Protein AF-X1V0H7-F1 (afdb_monomer)

Radius of gyration: 19.87 Å; Cα contacts (8 Å, |Δi|>4): 112; chains: 1; bounding box: 55×34×57 Å

Structure (mmCIF, N/CA/C/O backbone):
data_AF-X1V0H7-F1
#
_entry.id   AF-X1V0H7-F1
#
loop_
_atom_site.group_PDB
_atom_site.id
_atom_site.type_symbol
_atom_site.label_atom_id
_atom_site.label_alt_id
_atom_site.label_comp_id
_atom_site.label_asym_id
_atom_site.label_entity_id
_atom_site.label_seq_id
_atom_site.pdbx_PDB_ins_code
_atom_site.Cartn_x
_atom_site.Cartn_y
_atom_site.Cartn_z
_atom_site.occupancy
_atom_site.B_iso_or_equiv
_atom_site.auth_seq_id
_atom_site.auth_comp_id
_atom_site.auth_asym_id
_atom_site.auth_atom_id
_atom_site.pdbx_PDB_model_num
ATOM 1 N N . ARG A 1 1 ? 6.191 -1.114 -18.443 1.00 74.44 1 ARG A N 1
ATOM 2 C CA . ARG A 1 1 ? 5.412 -2.220 -17.822 1.00 74.44 1 ARG A CA 1
ATOM 3 C C . ARG A 1 1 ? 5.535 -2.184 -16.299 1.00 74.44 1 ARG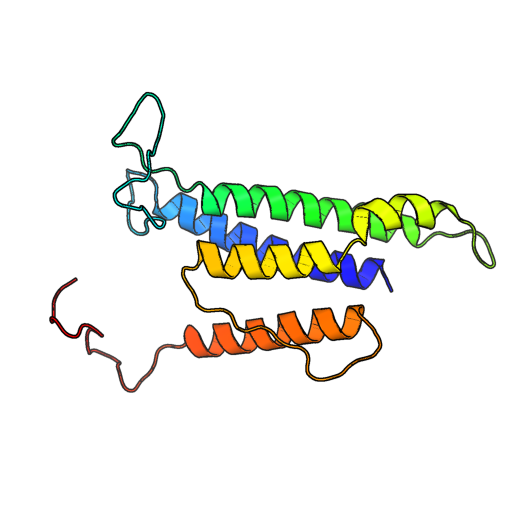 A C 1
ATOM 5 O O . ARG A 1 1 ? 4.507 -2.038 -15.659 1.00 74.44 1 ARG A O 1
ATOM 12 N N . HIS A 1 2 ? 6.746 -2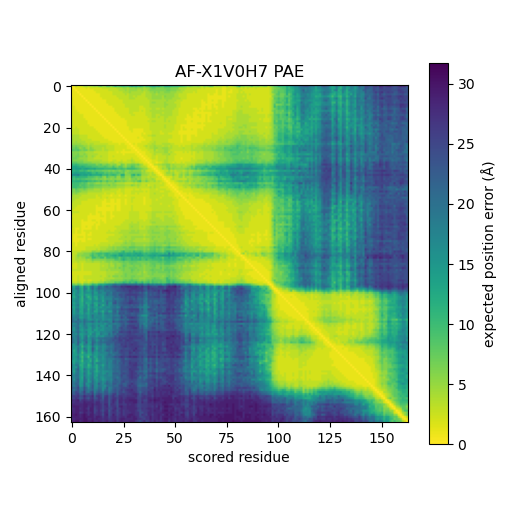.209 -15.727 1.00 80.75 2 HIS A N 1
ATOM 13 C CA . HIS A 1 2 ? 6.940 -2.084 -14.270 1.00 80.75 2 HIS A CA 1
ATOM 14 C C . HIS A 1 2 ? 6.361 -0.781 -13.692 1.00 80.75 2 HIS A C 1
ATOM 16 O O . HIS A 1 2 ? 5.587 -0.852 -12.746 1.00 80.75 2 HIS A O 1
ATOM 22 N N . ALA A 1 3 ? 6.599 0.370 -14.338 1.00 86.56 3 ALA A N 1
ATOM 23 C CA . ALA A 1 3 ? 6.016 1.651 -13.919 1.00 86.56 3 ALA A CA 1
ATOM 24 C C . ALA A 1 3 ? 4.489 1.594 -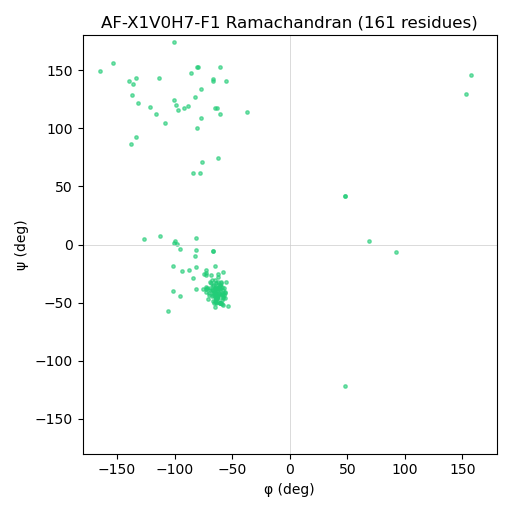13.776 1.00 86.56 3 ALA A C 1
ATOM 26 O O . ALA A 1 3 ? 3.953 1.864 -12.711 1.00 86.56 3 ALA A O 1
ATOM 27 N N . GLN A 1 4 ? 3.788 1.134 -14.816 1.00 79.75 4 GLN A N 1
ATOM 28 C CA . GLN A 1 4 ? 2.333 0.969 -14.786 1.00 79.75 4 GLN A CA 1
ATOM 29 C C . GLN A 1 4 ? 1.870 0.073 -13.627 1.00 79.75 4 GLN A C 1
ATOM 31 O O . GLN A 1 4 ? 0.877 0.382 -12.968 1.00 79.75 4 GLN A O 1
ATOM 36 N N . PHE A 1 5 ? 2.583 -1.023 -13.364 1.00 76.62 5 PHE A N 1
ATOM 37 C CA . PHE A 1 5 ? 2.257 -1.925 -12.267 1.00 76.62 5 PHE A CA 1
ATOM 38 C C . PHE A 1 5 ? 2.419 -1.264 -10.895 1.00 76.62 5 PHE A C 1
ATOM 40 O O . PHE A 1 5 ? 1.463 -1.231 -10.122 1.00 76.62 5 PHE A O 1
ATOM 47 N N . ILE A 1 6 ? 3.589 -0.686 -10.614 1.00 81.69 6 ILE A N 1
ATOM 48 C CA . ILE A 1 6 ? 3.873 -0.072 -9.313 1.00 81.69 6 ILE A CA 1
ATOM 49 C C . ILE A 1 6 ? 3.002 1.170 -9.093 1.00 81.69 6 ILE A C 1
ATOM 51 O O . ILE A 1 6 ? 2.495 1.376 -7.993 1.00 81.69 6 ILE A O 1
ATOM 55 N N . THR A 1 7 ? 2.719 1.954 -10.137 1.00 86.12 7 THR A N 1
ATOM 56 C CA . THR A 1 7 ? 1.754 3.060 -10.058 1.00 86.12 7 THR A CA 1
ATOM 57 C C . THR A 1 7 ? 0.339 2.562 -9.749 1.00 86.12 7 THR A C 1
ATOM 59 O O . THR A 1 7 ? -0.367 3.188 -8.961 1.00 86.12 7 THR A O 1
ATOM 62 N N . THR A 1 8 ? -0.078 1.416 -10.298 1.00 78.19 8 THR A N 1
ATOM 63 C CA . THR A 1 8 ? -1.379 0.812 -9.958 1.00 78.19 8 THR A CA 1
ATOM 64 C C . THR A 1 8 ? -1.430 0.418 -8.481 1.00 78.19 8 THR A C 1
ATOM 66 O O . THR A 1 8 ? -2.398 0.747 -7.794 1.00 78.19 8 THR A O 1
ATOM 69 N N . LEU A 1 9 ? -0.369 -0.211 -7.960 1.00 74.50 9 LEU A N 1
ATOM 70 C CA . LEU A 1 9 ? -0.257 -0.522 -6.531 1.00 74.50 9 LEU A CA 1
ATOM 71 C C . LEU A 1 9 ? -0.290 0.747 -5.671 1.00 74.50 9 LEU A C 1
ATOM 73 O O . LEU A 1 9 ? -1.012 0.794 -4.681 1.00 74.50 9 LEU A O 1
ATOM 77 N N . ALA A 1 10 ? 0.408 1.806 -6.079 1.00 84.44 10 ALA A N 1
ATOM 78 C CA . ALA A 1 10 ? 0.409 3.089 -5.383 1.00 84.44 10 ALA A CA 1
ATOM 79 C C . ALA A 1 10 ? -0.986 3.733 -5.308 1.00 84.44 10 ALA A C 1
ATOM 81 O O . ALA A 1 10 ? -1.345 4.302 -4.272 1.00 84.44 10 ALA A O 1
ATOM 82 N N . ILE A 1 11 ? -1.803 3.619 -6.359 1.00 83.06 11 ILE A N 1
ATOM 83 C CA . ILE A 1 11 ? -3.196 4.099 -6.358 1.00 83.06 11 ILE A CA 1
ATOM 84 C C . ILE A 1 11 ? -4.056 3.277 -5.385 1.00 83.06 11 ILE A C 1
ATOM 86 O O . ILE A 1 11 ? -4.815 3.851 -4.595 1.00 83.06 11 ILE A O 1
ATOM 90 N N . ILE A 1 12 ? -3.905 1.948 -5.386 1.00 77.12 12 ILE A N 1
ATOM 91 C CA . ILE A 1 12 ? -4.596 1.059 -4.438 1.00 77.12 12 ILE A CA 1
ATOM 92 C C . ILE A 1 12 ? -4.202 1.423 -3.002 1.00 77.12 12 ILE A C 1
ATOM 94 O O . ILE A 1 12 ? -5.069 1.685 -2.169 1.00 77.12 12 ILE A O 1
ATOM 98 N N . SER A 1 13 ? -2.905 1.543 -2.722 1.00 78.19 13 SER A N 1
ATOM 99 C CA . SER A 1 13 ? -2.388 1.941 -1.412 1.00 78.19 13 SER A CA 1
ATOM 100 C C . SER A 1 13 ? -2.887 3.316 -0.966 1.00 78.19 13 SER A C 1
ATOM 102 O O . SER A 1 13 ? -3.193 3.504 0.208 1.00 78.19 13 SER A O 1
ATOM 104 N N . SER A 1 14 ? -3.039 4.270 -1.886 1.00 83.94 14 SER A N 1
ATOM 105 C CA . SER A 1 14 ? -3.596 5.595 -1.575 1.00 83.94 14 SER A CA 1
ATOM 106 C C . SER A 1 14 ? -5.059 5.525 -1.144 1.00 83.94 14 SER A C 1
ATOM 108 O O . SER A 1 14 ? -5.470 6.232 -0.226 1.00 83.94 14 SER A O 1
ATOM 110 N N . SER A 1 15 ? -5.840 4.637 -1.763 1.00 82.25 15 SER A N 1
ATOM 111 C CA . SER A 1 15 ? -7.235 4.408 -1.369 1.00 82.25 15 SER A CA 1
ATOM 112 C C . SER A 1 15 ? -7.327 3.831 0.044 1.00 82.25 15 SER A C 1
ATOM 114 O O . SER A 1 15 ? -8.191 4.223 0.822 1.00 82.25 15 SER A O 1
ATOM 116 N N . LEU A 1 16 ? -6.391 2.955 0.404 1.00 79.88 16 LEU A N 1
ATOM 117 C CA . LEU A 1 16 ? -6.325 2.361 1.737 1.00 79.88 16 LEU A CA 1
ATOM 118 C C . LEU A 1 16 ? -5.852 3.349 2.797 1.00 79.88 16 LEU A C 1
ATOM 120 O O . LEU A 1 16 ? -6.413 3.363 3.886 1.00 79.88 16 LEU A O 1
ATOM 124 N N . GLU A 1 17 ? -4.891 4.222 2.482 1.00 88.50 17 GLU A N 1
ATOM 125 C CA . GLU A 1 17 ? -4.528 5.319 3.387 1.00 88.50 17 GLU A CA 1
ATOM 126 C C . GLU A 1 17 ? -5.710 6.255 3.636 1.00 88.50 17 GLU A C 1
ATOM 128 O O . GLU A 1 17 ? -5.866 6.731 4.759 1.00 88.50 17 GLU A O 1
ATOM 133 N N . LYS A 1 18 ? -6.570 6.484 2.633 1.00 89.62 18 LYS A N 1
ATOM 134 C CA . LYS A 1 18 ? -7.807 7.250 2.820 1.00 89.62 18 LYS A CA 1
ATOM 135 C C . LYS A 1 18 ? -8.717 6.582 3.854 1.00 89.62 18 LYS A C 1
ATOM 137 O O . LYS A 1 18 ? -9.124 7.244 4.802 1.00 89.62 18 LYS A O 1
ATOM 142 N N . PHE A 1 19 ? -8.990 5.281 3.712 1.00 82.12 19 PHE A N 1
ATOM 143 C CA . PHE A 1 19 ? -9.811 4.538 4.678 1.00 82.12 19 PHE A CA 1
ATOM 144 C C . PHE A 1 19 ? -9.185 4.510 6.075 1.00 82.12 19 PHE A C 1
ATOM 146 O O . PHE A 1 19 ? -9.857 4.805 7.056 1.00 82.12 19 PHE A O 1
ATOM 153 N N . ALA A 1 20 ? -7.885 4.229 6.164 1.00 83.75 20 ALA A N 1
ATOM 154 C CA . ALA A 1 20 ? -7.154 4.220 7.425 1.00 83.75 20 ALA A CA 1
ATOM 155 C C . ALA A 1 20 ? -7.171 5.596 8.110 1.00 83.75 20 ALA A C 1
ATOM 157 O O . ALA A 1 20 ? -7.306 5.689 9.325 1.00 83.75 20 ALA A O 1
ATOM 158 N N . THR A 1 21 ? -7.064 6.682 7.341 1.00 91.06 21 THR A N 1
ATOM 159 C CA . THR A 1 21 ? -7.138 8.049 7.880 1.00 91.06 21 THR A CA 1
ATOM 160 C C . THR A 1 21 ? -8.525 8.364 8.428 1.00 91.06 21 THR A C 1
ATOM 162 O O . THR A 1 21 ? -8.618 8.978 9.489 1.00 91.06 21 THR A O 1
ATOM 165 N N . GLU A 1 22 ? -9.580 7.903 7.757 1.00 93.31 22 GLU A N 1
ATOM 166 C CA . GLU A 1 22 ? -10.954 8.067 8.236 1.00 93.31 22 GLU A CA 1
ATOM 167 C C . GLU A 1 22 ? -11.182 7.305 9.546 1.00 93.31 22 GLU A C 1
ATOM 169 O O . GLU A 1 22 ? -11.614 7.896 10.531 1.00 93.31 22 GLU A O 1
ATOM 174 N N . ILE A 1 23 ? -10.784 6.029 9.609 1.00 87.56 23 ILE A N 1
ATOM 175 C CA . ILE A 1 23 ? -10.899 5.204 10.825 1.00 87.56 23 ILE A CA 1
ATOM 176 C C . ILE A 1 23 ? -10.155 5.857 11.998 1.00 87.56 23 ILE A C 1
ATOM 178 O O . ILE A 1 23 ? -10.696 5.965 13.096 1.00 87.56 23 ILE A O 1
ATOM 182 N N . ARG A 1 24 ? -8.945 6.380 11.763 1.00 93.25 24 ARG A N 1
ATOM 183 C CA . ARG A 1 24 ? -8.182 7.132 12.777 1.00 93.25 24 ARG A CA 1
ATOM 184 C C . ARG A 1 24 ? -8.918 8.385 13.252 1.00 93.25 24 ARG A C 1
ATOM 186 O O . ARG A 1 24 ? -8.786 8.758 14.414 1.00 93.25 24 ARG A O 1
ATOM 193 N N . GLY A 1 25 ? -9.649 9.052 12.360 1.00 93.38 25 GLY A N 1
ATOM 194 C CA . GLY A 1 25 ? -10.498 10.194 12.687 1.00 93.38 25 GLY A CA 1
ATOM 195 C C . GLY A 1 25 ? -11.673 9.797 13.577 1.00 93.38 25 GLY A C 1
ATOM 196 O O . GLY A 1 25 ? -11.873 10.414 14.620 1.00 93.38 25 GLY A O 1
ATOM 197 N N . LEU A 1 26 ? -12.386 8.736 13.201 1.00 93.62 26 LEU A N 1
ATOM 198 C CA . LEU A 1 26 ? -13.548 8.220 13.929 1.00 93.62 26 LEU A CA 1
ATOM 199 C C . LEU A 1 26 ? -13.184 7.604 15.291 1.00 93.62 26 LEU A C 1
ATOM 201 O O . LEU A 1 26 ? -14.003 7.640 16.206 1.00 93.62 26 LEU A O 1
ATOM 205 N N . GLN A 1 27 ? -11.954 7.101 15.455 1.00 94.44 27 GLN A N 1
ATOM 206 C CA . GLN A 1 27 ? -11.441 6.552 16.720 1.00 94.44 27 GLN A CA 1
ATOM 207 C C . GLN A 1 27 ? -10.931 7.615 17.705 1.00 94.44 27 GLN A C 1
ATOM 209 O O . GLN A 1 27 ? -10.571 7.295 18.841 1.00 94.44 27 GLN A O 1
ATOM 214 N N . LYS A 1 28 ? -10.906 8.897 17.322 1.00 94.31 28 LYS A N 1
ATOM 215 C CA . LYS A 1 28 ? -10.579 9.978 18.263 1.00 94.31 28 LYS A CA 1
ATOM 216 C C . LYS A 1 28 ? -11.502 9.930 19.477 1.00 94.31 28 LYS A C 1
ATOM 218 O O . LYS A 1 28 ? -12.698 9.698 19.332 1.00 94.31 28 LYS A O 1
ATOM 223 N N . THR A 1 29 ? -10.954 10.191 20.662 1.00 92.31 29 THR A N 1
ATOM 224 C CA . THR A 1 29 ? -11.677 10.092 21.940 1.00 92.31 29 THR A CA 1
ATOM 225 C C . THR A 1 29 ? -12.950 10.942 21.969 1.00 92.31 29 THR A C 1
ATOM 227 O O . THR A 1 29 ? -13.917 10.558 22.618 1.00 92.31 29 THR A O 1
ATOM 230 N N . GLU A 1 30 ? -12.950 12.078 21.271 1.00 95.00 30 GLU A N 1
ATOM 231 C CA . GLU A 1 30 ? -14.072 13.015 21.188 1.00 95.00 30 GLU A CA 1
ATOM 232 C C . GLU A 1 30 ? -15.220 12.518 20.295 1.00 95.00 30 GLU A C 1
ATOM 234 O O . GLU A 1 30 ? -16.355 12.946 20.485 1.00 95.00 30 GLU A O 1
ATOM 239 N N . THR A 1 31 ? -14.933 11.642 19.327 1.00 93.81 31 THR A N 1
ATOM 240 C CA . THR A 1 31 ? -15.908 11.114 18.355 1.00 93.81 31 THR A CA 1
ATOM 241 C C . THR A 1 31 ? -16.281 9.673 18.692 1.00 93.81 31 THR A C 1
ATOM 243 O O . THR A 1 31 ? -17.442 9.376 18.944 1.00 93.81 31 THR A O 1
ATOM 246 N N . ARG A 1 32 ? -15.277 8.793 18.755 1.00 90.44 32 ARG A N 1
ATOM 247 C CA . ARG A 1 32 ? -15.357 7.394 19.190 1.00 90.44 32 ARG A CA 1
ATOM 248 C C . ARG A 1 32 ? -16.503 6.584 18.567 1.00 90.44 32 ARG A C 1
ATOM 250 O O . ARG A 1 32 ? -17.148 5.784 19.238 1.00 90.44 32 ARG A O 1
ATOM 257 N N . GLU A 1 33 ? -16.723 6.774 17.270 1.00 90.44 33 GLU A N 1
ATOM 258 C CA . GLU A 1 33 ? -17.743 6.048 16.497 1.00 90.44 33 GLU A CA 1
ATOM 259 C C . GLU A 1 33 ? -17.241 4.684 16.005 1.00 90.44 33 GLU A C 1
ATOM 261 O O . GLU A 1 33 ? -18.018 3.745 15.844 1.00 90.44 33 GLU A O 1
ATOM 266 N N . VAL A 1 34 ? -15.930 4.564 15.784 1.00 89.38 34 VAL A N 1
ATOM 267 C CA . VAL A 1 34 ? -15.260 3.333 15.350 1.00 89.38 34 VAL A CA 1
ATOM 268 C C . VAL A 1 34 ? -14.027 3.127 16.219 1.00 89.38 34 VAL A C 1
ATOM 270 O O . VAL A 1 34 ? -13.353 4.089 16.576 1.00 89.38 34 VAL A O 1
ATOM 273 N N . GLU A 1 35 ? -13.707 1.881 16.559 1.00 88.12 35 GLU A N 1
ATOM 274 C CA . GLU A 1 35 ? -12.483 1.544 17.286 1.00 88.12 35 GLU A CA 1
ATOM 275 C C . GLU A 1 35 ? -11.826 0.312 16.664 1.00 88.12 35 GLU A C 1
ATOM 277 O O . GLU A 1 35 ? -12.493 -0.656 16.285 1.00 88.12 35 GLU A O 1
ATOM 282 N N . GLU A 1 36 ? -10.502 0.358 16.545 1.00 85.69 36 GLU A N 1
ATOM 283 C CA . GLU A 1 36 ? -9.720 -0.776 16.103 1.00 85.69 36 GLU A CA 1
ATOM 284 C C . GLU A 1 36 ? -9.872 -1.977 17.043 1.00 85.69 36 GLU A C 1
ATOM 286 O O . GLU A 1 36 ? -10.080 -1.847 18.254 1.00 85.69 36 GLU A O 1
ATOM 291 N N . PRO A 1 37 ? -9.689 -3.179 16.488 1.00 85.19 37 PRO A N 1
ATOM 292 C CA . PRO A 1 37 ? -9.446 -4.386 17.244 1.00 85.19 37 PRO A CA 1
ATOM 293 C C . PRO A 1 37 ? -8.575 -4.223 18.499 1.00 85.19 37 PRO A C 1
ATOM 295 O O . PRO A 1 37 ? -7.370 -4.024 18.388 1.00 85.19 37 PRO A O 1
ATOM 298 N N . PHE A 1 38 ? -9.146 -4.443 19.690 1.00 85.69 38 PHE A N 1
ATOM 299 C CA . PHE A 1 38 ? -8.361 -4.505 20.925 1.00 85.69 38 PHE A CA 1
ATOM 300 C C . PHE A 1 38 ? -8.504 -5.843 21.658 1.00 85.69 38 PHE A C 1
ATOM 302 O O . PHE A 1 38 ? -9.601 -6.236 22.058 1.00 85.69 38 PHE A O 1
ATOM 309 N N . GLY A 1 39 ? -7.395 -6.570 21.809 1.00 84.12 39 GLY A N 1
ATOM 310 C CA . GLY A 1 39 ? -7.350 -7.862 22.499 1.00 84.12 39 GL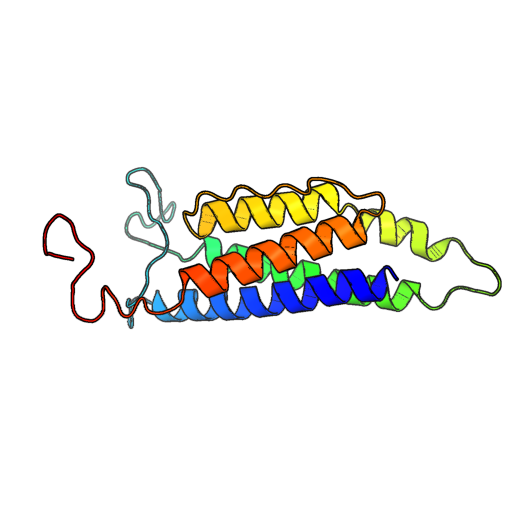Y A CA 1
ATOM 311 C C . GLY A 1 39 ? -7.321 -7.734 24.027 1.00 84.12 39 GLY A C 1
ATOM 312 O O . GLY A 1 39 ? -6.790 -6.769 24.567 1.00 84.12 39 GLY A O 1
ATOM 313 N N . ALA A 1 40 ? -7.828 -8.742 24.746 1.00 80.94 40 ALA A N 1
ATOM 314 C CA . ALA A 1 40 ? -7.867 -8.736 26.216 1.00 80.94 40 ALA A CA 1
ATOM 315 C C . ALA A 1 40 ? -6.474 -8.621 26.871 1.00 80.94 40 ALA A C 1
ATOM 317 O O . ALA A 1 40 ? -6.337 -8.025 27.934 1.00 80.94 40 ALA A O 1
ATOM 318 N N . SER A 1 41 ? -5.443 -9.171 26.223 1.00 82.69 41 SER A N 1
ATOM 319 C CA . SER A 1 41 ? -4.044 -9.126 26.667 1.00 82.69 41 SER A CA 1
ATOM 320 C C . SER A 1 41 ? -3.206 -8.058 25.957 1.00 82.69 41 SER A C 1
ATOM 322 O O . SER A 1 41 ? -1.994 -8.008 26.153 1.00 82.69 41 SER A O 1
ATOM 324 N N . GLN A 1 42 ? -3.811 -7.250 25.082 1.00 79.88 42 GLN A N 1
ATOM 325 C CA . GLN A 1 42 ? -3.092 -6.218 24.345 1.00 79.88 42 GLN A CA 1
ATOM 326 C C . GLN A 1 42 ? -2.825 -5.031 25.274 1.00 79.88 42 GLN A C 1
ATOM 328 O O . GLN A 1 42 ? -3.707 -4.575 26.001 1.00 79.88 42 GLN A O 1
ATOM 333 N N . THR A 1 43 ? -1.596 -4.524 25.263 1.00 81.56 43 THR A N 1
ATOM 334 C CA . THR A 1 43 ? -1.213 -3.341 26.039 1.00 81.56 43 THR A CA 1
ATOM 335 C C . THR A 1 43 ? -1.234 -2.140 25.108 1.00 81.56 43 THR A C 1
ATOM 337 O O . THR A 1 43 ? -0.509 -2.125 24.120 1.00 81.56 43 THR A O 1
ATOM 340 N N . GLY A 1 44 ? -2.057 -1.131 25.394 1.00 77.50 44 GLY A N 1
ATOM 341 C CA . GLY A 1 44 ? -2.212 0.009 24.481 1.00 77.50 44 GLY A CA 1
ATOM 342 C C . GLY A 1 44 ? -1.124 1.082 24.590 1.00 77.50 44 GLY A C 1
ATOM 343 O O . GLY A 1 44 ? -0.949 1.897 23.688 1.00 77.50 44 GLY A O 1
ATOM 344 N N . SER A 1 45 ? -0.390 1.113 25.703 1.00 82.62 45 SER A N 1
ATOM 345 C CA . SER A 1 45 ? 0.854 1.869 25.868 1.00 82.62 45 SER A CA 1
ATOM 346 C C . SER A 1 45 ? 1.587 1.379 27.115 1.00 82.62 45 SER A C 1
ATOM 348 O O . SER A 1 45 ? 0.947 0.988 28.091 1.00 82.62 45 SER A O 1
ATOM 350 N N . SER A 1 46 ? 2.919 1.448 27.113 1.00 84.69 46 SER A N 1
ATOM 351 C CA . SER A 1 46 ? 3.754 1.080 28.264 1.00 84.69 46 SER A CA 1
ATOM 352 C C . SER A 1 46 ? 3.455 1.903 29.522 1.00 84.69 46 SER A C 1
ATOM 354 O O . SER A 1 46 ? 3.540 1.374 30.624 1.00 84.69 46 SER A O 1
ATOM 356 N N . ALA A 1 47 ? 3.082 3.177 29.366 1.00 87.56 47 ALA A N 1
ATOM 357 C CA . ALA A 1 47 ? 2.809 4.085 30.484 1.00 87.56 47 ALA A CA 1
ATOM 358 C C . ALA A 1 47 ? 1.311 4.284 30.766 1.00 87.56 47 ALA A C 1
ATOM 360 O O . ALA A 1 47 ? 0.939 4.743 31.843 1.00 87.56 47 ALA A O 1
ATOM 361 N N . MET A 1 48 ? 0.440 3.970 29.803 1.00 90.44 48 MET A N 1
ATOM 362 C CA . MET A 1 48 ? -0.996 4.256 29.882 1.00 90.44 48 MET A CA 1
ATOM 363 C C . MET A 1 48 ? -1.821 3.028 29.468 1.00 90.44 48 MET A C 1
ATOM 365 O O . MET A 1 48 ? -2.134 2.873 28.286 1.00 90.44 48 MET A O 1
ATOM 369 N N . PRO A 1 49 ? -2.226 2.171 30.427 1.00 82.88 49 PRO A N 1
ATOM 370 C CA . PRO A 1 49 ? -2.927 0.912 30.136 1.00 82.88 49 PRO A CA 1
ATOM 371 C C . PRO A 1 49 ? -4.288 1.080 29.441 1.00 82.88 49 PRO A C 1
ATOM 373 O O . PRO A 1 49 ? -4.726 0.206 28.690 1.00 82.88 49 PRO A O 1
ATOM 376 N N . HIS A 1 50 ? -4.954 2.212 29.680 1.00 85.44 50 HIS A N 1
ATOM 377 C CA . HIS A 1 50 ? -6.265 2.535 29.112 1.00 85.44 50 HIS A CA 1
ATOM 378 C C . HIS A 1 50 ? -6.187 3.111 27.691 1.00 85.44 50 HIS A C 1
ATOM 380 O O . HIS A 1 50 ? -7.222 3.269 27.049 1.00 85.44 50 HIS A O 1
ATOM 386 N N . LYS A 1 51 ? -4.987 3.452 27.198 1.00 88.00 51 LYS A N 1
ATOM 387 C CA . LYS A 1 51 ? -4.823 4.042 25.867 1.00 88.00 51 LYS A CA 1
ATOM 388 C C . LYS A 1 51 ? -5.203 3.019 24.792 1.00 88.00 51 LYS A C 1
ATOM 390 O O . LYS A 1 51 ? -4.932 1.828 24.946 1.00 88.00 51 LYS A O 1
ATOM 395 N N . ARG A 1 52 ? -5.844 3.474 23.718 1.00 88.44 52 ARG A N 1
ATOM 396 C CA . ARG A 1 52 ? -6.301 2.645 22.592 1.00 88.44 52 ARG A CA 1
ATOM 397 C C . ARG A 1 52 ? -5.995 3.374 21.284 1.00 88.44 52 ARG A C 1
ATOM 399 O O . ARG A 1 52 ? -6.803 4.164 20.808 1.00 88.44 52 ARG A O 1
ATOM 406 N N . ASN A 1 53 ? -4.785 3.188 20.758 1.00 89.31 53 ASN A N 1
ATOM 407 C CA . ASN A 1 53 ? -4.359 3.867 19.531 1.00 89.31 53 ASN A CA 1
ATOM 408 C C . ASN A 1 53 ? -4.807 3.074 18.294 1.00 89.31 53 ASN A C 1
ATOM 410 O O . ASN A 1 53 ? -4.811 1.843 18.354 1.00 89.31 53 ASN A O 1
ATOM 414 N N . PRO A 1 54 ? -5.116 3.750 17.177 1.00 90.69 54 PRO A N 1
ATOM 415 C CA . PRO A 1 54 ? -5.364 3.108 15.891 1.00 90.69 54 PRO A CA 1
ATOM 416 C C . PRO A 1 54 ? -4.042 2.698 15.201 1.00 90.69 54 PRO A C 1
ATOM 418 O O . PRO A 1 54 ? -3.671 3.237 14.154 1.00 90.69 54 PRO A O 1
ATOM 421 N N . GLU A 1 55 ? -3.265 1.812 15.834 1.00 89.19 55 GLU A N 1
ATOM 422 C CA . GLU A 1 55 ? -1.914 1.441 15.380 1.00 89.19 55 GLU A CA 1
ATOM 423 C C . GLU A 1 55 ? -1.922 0.754 14.011 1.00 89.19 55 GLU A C 1
ATOM 425 O O . GLU A 1 55 ? -0.981 0.910 13.227 1.00 89.19 55 GLU A O 1
ATOM 430 N N . LEU A 1 56 ? -2.972 -0.009 13.714 1.00 82.12 56 LEU A N 1
ATOM 431 C CA . LEU A 1 56 ? -3.079 -0.787 12.485 1.00 82.12 56 LEU A CA 1
ATOM 432 C C . LEU A 1 56 ? -3.281 0.150 11.291 1.00 82.12 56 LEU A C 1
ATOM 434 O O . LEU A 1 56 ? -2.552 0.090 10.297 1.00 82.12 56 LEU A O 1
ATOM 438 N N . CYS A 1 57 ? -4.197 1.105 11.427 1.00 83.56 57 CYS A N 1
ATOM 439 C CA . CYS A 1 57 ? -4.432 2.153 10.449 1.00 83.56 57 CYS A CA 1
ATOM 440 C C . CYS A 1 57 ? -3.211 3.068 10.301 1.00 83.56 57 CYS A C 1
ATOM 442 O O . CYS A 1 57 ? -2.868 3.451 9.182 1.00 83.56 57 CYS A O 1
ATOM 444 N N . GLU A 1 58 ? -2.502 3.391 11.386 1.00 87.75 58 GLU A N 1
ATOM 445 C CA . GLU A 1 58 ? -1.246 4.151 11.312 1.00 87.75 58 GLU A CA 1
ATOM 446 C C . GLU A 1 58 ? -0.168 3.421 10.499 1.00 87.75 58 GLU A C 1
ATOM 448 O O . GLU A 1 58 ? 0.496 4.039 9.656 1.00 87.75 58 GLU A O 1
ATOM 453 N N . ARG A 1 59 ? -0.033 2.100 10.676 1.00 81.56 59 ARG A N 1
ATOM 454 C CA . ARG A 1 59 ? 0.868 1.266 9.865 1.00 81.56 59 ARG A CA 1
ATOM 455 C C . ARG A 1 59 ? 0.454 1.241 8.398 1.00 81.56 59 ARG A C 1
ATOM 457 O O . ARG A 1 59 ? 1.321 1.401 7.538 1.00 81.56 59 ARG A O 1
ATOM 464 N N . ILE A 1 60 ? -0.842 1.112 8.099 1.00 80.06 60 ILE A N 1
ATOM 465 C CA . ILE A 1 60 ? -1.361 1.179 6.722 1.00 80.06 60 ILE A CA 1
ATOM 466 C C . ILE A 1 60 ? -0.985 2.517 6.072 1.00 80.06 60 ILE A C 1
ATOM 468 O O . ILE A 1 60 ? -0.474 2.521 4.951 1.00 80.06 60 ILE A O 1
ATOM 472 N N . CYS A 1 61 ? -1.158 3.646 6.772 1.00 83.06 61 CYS A N 1
ATOM 473 C CA . CYS A 1 61 ? -0.736 4.957 6.269 1.00 83.06 61 CYS A CA 1
ATOM 474 C C . CYS A 1 61 ? 0.775 4.996 5.965 1.00 83.06 61 CYS A C 1
ATOM 476 O O . CYS A 1 61 ? 1.187 5.522 4.930 1.00 83.06 61 CYS A O 1
ATOM 478 N N . GLY A 1 62 ? 1.609 4.436 6.847 1.00 80.94 62 GLY A N 1
ATOM 479 C CA . GLY A 1 62 ? 3.060 4.360 6.650 1.00 80.94 62 GLY A CA 1
ATOM 480 C C . GLY A 1 62 ? 3.455 3.532 5.424 1.00 80.94 62 GLY A C 1
ATOM 481 O O . GLY A 1 62 ? 4.205 4.006 4.568 1.00 80.94 62 GLY A O 1
ATOM 482 N N . LEU A 1 63 ? 2.903 2.323 5.297 1.00 78.38 63 LEU A N 1
ATOM 483 C CA . LEU A 1 63 ? 3.155 1.437 4.158 1.00 78.38 63 LEU A CA 1
ATOM 484 C C . LEU A 1 63 ? 2.668 2.052 2.844 1.00 78.38 63 LEU A C 1
ATOM 486 O O . LEU A 1 63 ? 3.373 1.992 1.840 1.00 78.38 63 LEU A O 1
ATOM 490 N N . ALA A 1 64 ? 1.507 2.708 2.841 1.00 79.81 64 ALA A N 1
ATOM 491 C CA . ALA A 1 64 ? 0.979 3.345 1.641 1.00 79.81 64 ALA A CA 1
ATOM 492 C C . ALA A 1 64 ? 1.897 4.448 1.093 1.00 79.81 64 ALA A C 1
ATOM 494 O O . ALA A 1 64 ? 2.052 4.580 -0.124 1.00 79.81 64 ALA A O 1
ATOM 495 N N . ARG A 1 65 ? 2.557 5.207 1.978 1.00 88.44 65 ARG A N 1
ATOM 496 C CA . ARG A 1 65 ? 3.562 6.213 1.596 1.00 88.44 65 ARG A CA 1
ATOM 497 C C . ARG A 1 65 ? 4.789 5.581 0.948 1.00 88.44 65 ARG A C 1
ATOM 499 O O . ARG A 1 65 ? 5.270 6.119 -0.046 1.00 88.44 65 ARG A O 1
ATOM 506 N N . LEU A 1 66 ? 5.255 4.441 1.465 1.00 81.88 66 LEU A N 1
ATOM 507 C CA . LEU A 1 66 ? 6.359 3.684 0.861 1.00 81.88 66 LEU A CA 1
ATOM 508 C C . LEU A 1 66 ? 5.988 3.156 -0.530 1.00 81.88 66 LEU A C 1
ATOM 510 O O . LEU A 1 66 ? 6.740 3.344 -1.478 1.00 81.88 66 LEU A O 1
ATOM 514 N N . VAL A 1 67 ? 4.799 2.571 -0.699 1.00 80.56 67 VAL A N 1
ATOM 515 C CA . VAL A 1 67 ? 4.369 2.077 -2.021 1.00 80.56 67 VAL A CA 1
ATOM 516 C C . VAL A 1 67 ? 4.263 3.219 -3.037 1.00 80.56 67 VAL A C 1
ATOM 518 O O . VAL A 1 67 ? 4.655 3.065 -4.194 1.00 80.56 67 VAL A O 1
ATOM 521 N N . ARG A 1 68 ? 3.795 4.402 -2.616 1.00 89.50 68 ARG A N 1
ATOM 522 C CA . ARG A 1 68 ? 3.797 5.586 -3.487 1.00 89.50 68 ARG A CA 1
ATOM 523 C C . ARG A 1 68 ? 5.200 6.049 -3.873 1.00 89.50 68 ARG A C 1
ATOM 525 O O . ARG A 1 68 ? 5.379 6.453 -5.019 1.00 89.50 68 ARG A O 1
ATOM 532 N N . SER A 1 69 ? 6.185 5.998 -2.973 1.00 89.69 69 SER A N 1
ATOM 533 C CA . SER A 1 69 ? 7.556 6.388 -3.333 1.00 89.69 69 SER A CA 1
ATOM 534 C C . SER A 1 69 ? 8.172 5.421 -4.347 1.00 89.69 69 SER A C 1
ATOM 536 O O . SER A 1 69 ? 8.850 5.865 -5.271 1.00 89.69 69 SER A O 1
ATOM 538 N N . TYR A 1 70 ? 7.847 4.128 -4.271 1.00 88.38 70 TYR A N 1
ATOM 539 C CA . TYR A 1 70 ? 8.278 3.141 -5.267 1.00 88.38 70 TYR A CA 1
ATOM 540 C C . TYR A 1 70 ? 7.741 3.432 -6.670 1.00 88.38 70 TYR A C 1
ATOM 542 O O . TYR A 1 70 ? 8.433 3.171 -7.655 1.00 88.38 70 TYR A O 1
ATOM 550 N N . ALA A 1 71 ? 6.540 4.010 -6.790 1.00 89.44 71 ALA A N 1
ATOM 551 C CA . ALA A 1 71 ? 5.992 4.393 -8.091 1.00 89.44 71 ALA A CA 1
ATOM 552 C C . ALA A 1 71 ? 6.831 5.476 -8.776 1.00 89.44 71 ALA A C 1
ATOM 554 O O . ALA A 1 71 ? 7.019 5.404 -9.988 1.00 89.44 71 ALA A O 1
ATOM 555 N N . LEU A 1 72 ? 7.379 6.429 -8.014 1.00 93.94 72 LEU A N 1
ATOM 556 C CA . LEU A 1 72 ? 8.279 7.445 -8.560 1.00 93.94 72 LEU A CA 1
ATOM 557 C C . LEU A 1 72 ? 9.560 6.803 -9.105 1.00 93.94 72 LEU A C 1
ATOM 559 O O . LEU A 1 72 ? 9.888 7.000 -10.271 1.00 93.94 72 LEU A O 1
ATOM 563 N N . THR A 1 73 ? 10.217 5.950 -8.316 1.00 91.81 73 THR A N 1
ATOM 564 C CA . THR A 1 73 ? 11.409 5.210 -8.767 1.00 91.81 73 THR A CA 1
ATOM 565 C C . THR A 1 73 ? 11.115 4.353 -10.003 1.00 91.81 73 THR A C 1
ATOM 567 O O . THR A 1 73 ? 11.918 4.281 -10.929 1.00 91.81 73 THR A O 1
ATOM 570 N N . SER A 1 74 ? 9.938 3.724 -10.068 1.00 90.81 74 SER A N 1
ATOM 571 C CA . SER A 1 74 ? 9.542 2.918 -11.227 1.00 90.81 74 SER A CA 1
ATOM 572 C C . SER A 1 74 ? 9.303 3.758 -12.490 1.00 90.81 74 SER A C 1
ATOM 574 O O . SER A 1 74 ? 9.579 3.291 -13.594 1.00 90.81 74 SER A O 1
ATOM 576 N N . MET A 1 75 ? 8.816 4.995 -12.344 1.00 94.81 75 MET A N 1
ATOM 577 C CA . MET A 1 75 ? 8.664 5.952 -13.448 1.00 94.81 75 MET A CA 1
ATOM 578 C C . MET A 1 75 ? 10.021 6.432 -13.976 1.00 94.81 75 MET A C 1
ATOM 580 O O . MET A 1 75 ? 10.198 6.537 -15.188 1.00 94.81 75 MET A O 1
ATOM 584 N N . GLU A 1 76 ? 10.990 6.670 -13.091 1.00 95.81 76 GLU A N 1
ATOM 585 C CA . GLU A 1 76 ? 12.356 7.062 -13.470 1.00 95.81 76 GLU A CA 1
ATOM 586 C C . GLU A 1 76 ? 13.074 5.960 -14.266 1.00 95.81 76 GLU A C 1
ATOM 588 O O . GLU A 1 76 ? 13.794 6.251 -15.219 1.00 95.81 76 GLU A O 1
ATOM 593 N N . ASN A 1 77 ? 12.785 4.688 -13.973 1.00 94.31 77 ASN A N 1
ATOM 594 C CA . ASN A 1 77 ? 13.332 3.537 -14.700 1.00 94.31 77 ASN A CA 1
ATOM 595 C C . ASN A 1 77 ? 12.861 3.415 -16.169 1.00 94.31 77 ASN A C 1
ATOM 597 O O . ASN A 1 77 ? 13.312 2.511 -16.871 1.00 94.31 77 ASN A O 1
ATOM 601 N N . ILE A 1 78 ? 11.937 4.259 -16.653 1.00 95.12 78 ILE A N 1
ATOM 602 C CA . ILE A 1 78 ? 11.438 4.195 -18.040 1.00 95.12 78 ILE A CA 1
ATOM 603 C C . ILE A 1 78 ? 12.484 4.703 -19.044 1.00 95.12 78 ILE A C 1
ATOM 605 O O . ILE A 1 78 ? 12.569 4.179 -20.155 1.00 95.12 78 ILE A O 1
ATOM 609 N N . ALA A 1 79 ? 13.253 5.730 -18.678 1.00 95.06 79 ALA A N 1
ATOM 610 C CA . ALA A 1 79 ? 14.128 6.464 -19.590 1.00 95.06 79 ALA A CA 1
ATOM 611 C C . ALA A 1 79 ? 15.495 5.778 -19.784 1.00 95.06 79 ALA A C 1
ATOM 613 O O . ALA A 1 79 ? 16.537 6.344 -19.461 1.00 95.06 79 ALA A O 1
ATOM 614 N N . LEU A 1 80 ? 15.482 4.553 -20.313 1.00 94.12 80 LEU A N 1
ATOM 615 C CA . LEU A 1 80 ? 16.696 3.787 -20.604 1.00 94.12 80 LEU A CA 1
ATOM 616 C C . LEU A 1 80 ? 17.352 4.219 -21.917 1.00 94.12 80 LEU A C 1
ATOM 618 O O . LEU A 1 80 ? 16.692 4.686 -22.847 1.00 94.12 80 LEU A O 1
ATOM 622 N N . TRP A 1 81 ? 18.666 4.039 -22.000 1.00 94.44 81 TRP A N 1
ATOM 623 C CA . TRP A 1 81 ? 19.447 4.418 -23.175 1.00 94.44 81 TRP A CA 1
ATOM 624 C C . TRP A 1 81 ? 19.386 3.344 -24.267 1.00 94.44 81 TRP A C 1
ATOM 626 O O . TRP A 1 81 ? 19.725 2.182 -24.031 1.00 94.44 81 TRP A O 1
ATOM 636 N N . HIS A 1 82 ? 19.014 3.768 -25.480 1.00 94.75 82 HIS A N 1
ATOM 637 C CA . HIS A 1 82 ? 18.983 2.950 -26.699 1.00 94.75 82 HIS A CA 1
ATOM 638 C C . HIS A 1 82 ? 18.287 1.590 -26.496 1.00 94.75 82 HIS A C 1
ATOM 640 O O . HIS A 1 82 ? 17.115 1.549 -26.123 1.00 94.75 82 HIS A O 1
ATOM 646 N N . GLU A 1 83 ? 18.983 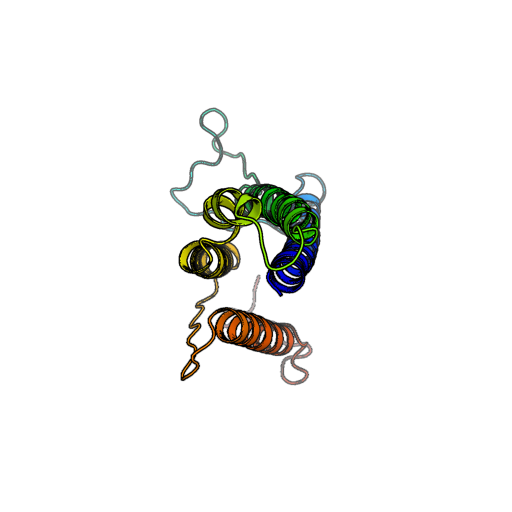0.478 -26.753 1.00 84.56 83 GLU A N 1
ATOM 647 C CA . GLU A 1 83 ? 18.426 -0.872 -26.671 1.00 84.56 83 GLU A CA 1
ATOM 648 C C . GLU A 1 83 ? 18.188 -1.357 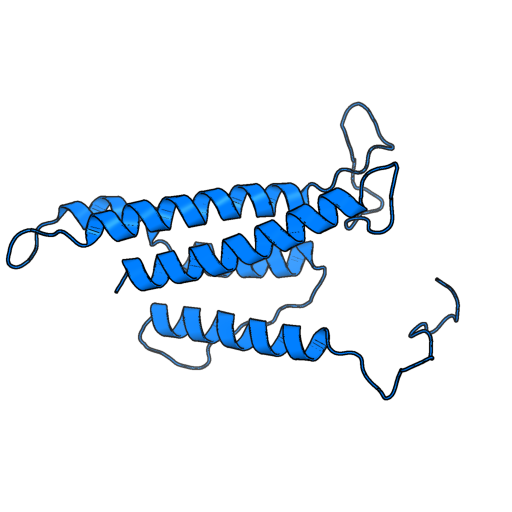-25.237 1.00 84.56 83 GLU A C 1
ATOM 650 O O . GLU A 1 83 ? 17.365 -2.261 -25.080 1.00 84.56 83 GLU A O 1
ATOM 655 N N . ARG A 1 84 ? 18.915 -0.810 -24.239 1.00 87.62 84 ARG A N 1
ATOM 656 C CA . ARG A 1 84 ? 18.763 -0.987 -22.772 1.00 87.62 84 ARG A CA 1
ATOM 657 C C . ARG A 1 84 ? 20.100 -0.763 -22.051 1.00 87.62 84 ARG A C 1
ATOM 659 O O . ARG A 1 84 ? 21.071 -1.472 -22.320 1.00 87.62 84 ARG A O 1
ATOM 666 N N . ASP A 1 85 ? 20.106 0.078 -21.019 1.00 93.12 85 ASP A N 1
ATOM 667 C CA . ASP A 1 85 ? 21.142 0.096 -19.976 1.00 93.12 85 ASP A CA 1
ATOM 668 C C . ASP A 1 85 ? 20.677 -0.632 -18.694 1.00 93.12 85 ASP A C 1
ATOM 670 O O . ASP A 1 85 ? 19.549 -1.112 -18.605 1.00 93.12 85 ASP A O 1
ATOM 674 N N . ILE A 1 86 ? 21.564 -0.787 -17.705 1.00 90.88 86 ILE A N 1
ATOM 675 C CA . ILE A 1 86 ? 21.320 -1.621 -16.512 1.00 90.88 86 ILE A CA 1
ATOM 676 C C . ILE A 1 86 ? 20.854 -0.831 -15.276 1.00 90.88 86 ILE A C 1
ATOM 678 O O . ILE A 1 86 ? 20.634 -1.439 -14.228 1.00 90.88 86 ILE A O 1
ATOM 682 N N . SER A 1 87 ? 20.703 0.496 -15.363 1.00 88.94 87 SER A N 1
ATOM 683 C CA . SER A 1 87 ? 20.404 1.366 -14.209 1.00 88.94 87 SER A CA 1
ATOM 684 C C . SER A 1 87 ? 19.129 0.964 -13.462 1.00 88.94 87 SER A C 1
ATOM 686 O O . SER A 1 87 ? 19.114 0.946 -12.232 1.00 88.94 87 SER A O 1
ATOM 688 N N . HIS A 1 88 ? 18.101 0.520 -14.190 1.00 86.06 88 HIS A N 1
ATOM 689 C CA . HIS A 1 88 ? 16.856 0.023 -13.606 1.00 86.06 88 HIS A CA 1
ATOM 690 C C . HIS A 1 88 ? 17.047 -1.227 -12.730 1.00 86.06 88 HIS A C 1
ATOM 692 O O . HIS A 1 88 ? 16.251 -1.485 -11.838 1.00 86.06 88 HIS A O 1
ATOM 698 N N . SER A 1 89 ? 18.091 -2.034 -12.948 1.00 80.31 89 SER A N 1
ATOM 699 C CA . SER A 1 89 ? 18.215 -3.354 -12.319 1.00 80.31 89 SER A CA 1
ATOM 700 C C . SER A 1 89 ? 18.460 -3.289 -10.810 1.00 80.31 89 SER A C 1
ATOM 702 O O . SER A 1 89 ? 17.977 -4.144 -10.068 1.00 80.31 89 SER A O 1
ATOM 704 N N . SER A 1 90 ? 19.237 -2.318 -10.325 1.00 80.00 90 SER A N 1
ATOM 705 C CA . SER A 1 90 ? 19.491 -2.158 -8.886 1.00 80.00 90 SER A CA 1
ATOM 706 C C . SER A 1 90 ? 18.263 -1.620 -8.156 1.00 80.00 90 SER A C 1
ATOM 708 O O . SER A 1 90 ? 17.930 -2.125 -7.086 1.00 80.00 90 SER A O 1
ATOM 710 N N . THR A 1 91 ? 17.559 -0.655 -8.751 1.00 84.69 91 THR A N 1
ATOM 711 C CA . THR A 1 91 ? 16.341 -0.071 -8.181 1.00 84.69 91 THR A CA 1
ATOM 712 C C . THR A 1 91 ? 15.190 -1.073 -8.203 1.00 84.69 91 THR A C 1
ATOM 714 O O . THR A 1 91 ? 14.510 -1.242 -7.194 1.00 84.69 91 THR A O 1
ATOM 717 N N . GLU A 1 92 ? 15.031 -1.837 -9.287 1.00 80.44 92 GLU A N 1
ATOM 718 C CA . GLU A 1 92 ? 14.043 -2.914 -9.401 1.00 80.44 92 GLU A CA 1
ATOM 719 C C . GLU A 1 92 ? 14.241 -4.015 -8.352 1.00 80.44 92 GLU A C 1
ATOM 721 O O . GLU A 1 92 ? 13.262 -4.519 -7.816 1.00 80.44 92 GLU A O 1
ATOM 726 N N . ARG A 1 93 ? 15.478 -4.339 -7.953 1.00 73.31 93 ARG A N 1
ATOM 727 C CA . ARG A 1 93 ? 15.726 -5.282 -6.841 1.00 73.31 93 ARG A CA 1
ATOM 728 C C . ARG A 1 93 ? 15.244 -4.779 -5.479 1.00 73.31 93 ARG A C 1
ATOM 730 O O . ARG A 1 93 ? 15.108 -5.590 -4.570 1.00 73.31 93 ARG A O 1
ATOM 737 N N . ILE A 1 94 ? 15.017 -3.477 -5.331 1.00 75.88 94 ILE A N 1
ATOM 738 C CA . ILE A 1 94 ? 14.503 -2.870 -4.099 1.00 75.88 94 ILE A CA 1
ATOM 739 C C . ILE A 1 94 ? 12.984 -2.714 -4.183 1.00 75.88 94 ILE A C 1
ATOM 741 O O . ILE A 1 94 ? 12.292 -3.032 -3.222 1.00 75.88 94 ILE A O 1
ATOM 745 N N . ILE A 1 95 ? 12.466 -2.247 -5.325 1.00 80.12 95 ILE A N 1
ATOM 746 C CA . ILE A 1 95 ? 11.048 -1.877 -5.464 1.00 80.12 95 ILE A CA 1
ATOM 747 C C . ILE A 1 95 ? 10.146 -3.002 -5.997 1.00 80.12 95 ILE A C 1
ATOM 749 O O . ILE A 1 95 ? 8.943 -2.939 -5.774 1.00 80.12 95 ILE A O 1
ATOM 753 N N . LEU A 1 96 ? 10.699 -3.998 -6.709 1.00 70.19 96 LEU A N 1
ATOM 754 C CA . LEU A 1 96 ? 9.965 -5.120 -7.322 1.00 70.19 96 LEU A CA 1
ATOM 755 C C . LEU A 1 96 ? 9.989 -6.474 -6.586 1.00 70.19 96 LEU A C 1
ATOM 757 O O . LEU A 1 96 ? 9.442 -7.413 -7.159 1.00 70.19 96 LEU A O 1
ATOM 761 N N . PRO A 1 97 ? 10.604 -6.708 -5.406 1.00 66.00 97 PRO A N 1
ATOM 762 C CA . PRO A 1 97 ? 10.389 -7.958 -4.662 1.00 66.00 97 PRO A CA 1
ATOM 763 C C . PRO A 1 97 ? 8.909 -8.136 -4.236 1.00 66.00 97 PRO A C 1
ATOM 765 O O . PRO A 1 97 ? 8.522 -7.982 -3.079 1.00 66.00 97 PRO A O 1
ATOM 768 N N . ASP A 1 98 ? 8.069 -8.474 -5.212 1.00 52.16 98 ASP A N 1
ATOM 769 C CA . ASP A 1 98 ? 6.613 -8.337 -5.250 1.00 52.16 98 ASP A CA 1
ATOM 770 C C . ASP A 1 98 ? 5.877 -9.529 -4.649 1.00 52.16 98 ASP A C 1
ATOM 772 O O . ASP A 1 98 ? 4.742 -9.402 -4.192 1.00 52.16 98 ASP A O 1
ATOM 776 N N . SER A 1 99 ? 6.505 -10.701 -4.574 1.00 48.94 99 SER A N 1
ATOM 777 C CA . SER A 1 99 ? 5.883 -11.861 -3.930 1.00 48.94 99 SER A CA 1
ATOM 778 C C . SER A 1 99 ? 5.735 -11.664 -2.421 1.00 48.94 99 SER A C 1
ATOM 780 O O . SER A 1 99 ? 4.767 -12.144 -1.831 1.00 48.94 99 SER A O 1
ATOM 782 N N . TYR A 1 100 ? 6.642 -10.909 -1.794 1.00 55.28 100 TYR A N 1
ATOM 783 C CA . TYR A 1 100 ? 6.504 -10.525 -0.394 1.00 55.28 100 TYR A CA 1
ATOM 784 C C . TYR A 1 100 ? 5.572 -9.335 -0.216 1.00 55.28 100 TYR A C 1
ATOM 786 O O . TYR A 1 100 ? 4.800 -9.350 0.731 1.00 55.28 100 TYR A O 1
ATOM 794 N N . LEU A 1 101 ? 5.587 -8.342 -1.109 1.00 67.00 101 LEU A N 1
ATOM 795 C CA . LEU A 1 101 ? 4.779 -7.137 -0.919 1.00 67.00 101 LEU A CA 1
ATOM 796 C C . LEU A 1 101 ? 3.277 -7.409 -1.079 1.00 67.00 101 LEU A C 1
ATOM 798 O O . LEU A 1 101 ? 2.489 -6.973 -0.248 1.00 67.00 101 LEU A O 1
ATOM 802 N N . ILE A 1 102 ? 2.877 -8.189 -2.090 1.00 70.88 102 ILE A N 1
ATOM 803 C CA . ILE A 1 102 ? 1.471 -8.576 -2.297 1.00 70.88 102 ILE A CA 1
ATOM 804 C C . ILE A 1 102 ? 1.003 -9.496 -1.173 1.00 70.88 102 ILE A C 1
ATOM 806 O O . ILE A 1 102 ? -0.088 -9.325 -0.638 1.00 70.88 102 ILE A O 1
ATOM 810 N N . ARG A 1 103 ? 1.829 -10.474 -0.793 1.00 69.06 103 ARG A N 1
ATOM 811 C CA . ARG A 1 103 ? 1.495 -11.386 0.300 1.00 69.06 103 ARG A CA 1
ATOM 812 C C . ARG A 1 103 ? 1.375 -10.641 1.623 1.00 69.06 103 ARG A C 1
ATOM 814 O O . ARG A 1 103 ? 0.353 -10.772 2.279 1.00 69.06 103 ARG A O 1
ATOM 821 N N . HIS A 1 104 ? 2.363 -9.820 1.966 1.00 69.19 104 HIS A N 1
ATOM 822 C CA . HIS A 1 104 ? 2.353 -9.002 3.173 1.00 69.19 104 HIS A CA 1
ATOM 823 C C . HIS A 1 104 ? 1.176 -8.029 3.163 1.00 69.19 104 HIS A C 1
ATOM 825 O O . HIS A 1 104 ? 0.533 -7.839 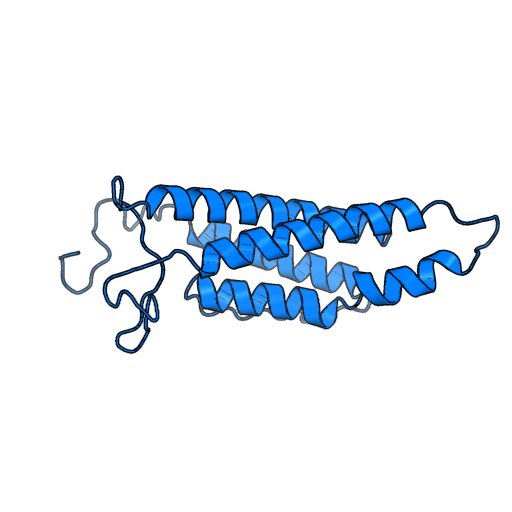4.184 1.00 69.19 104 HIS A O 1
ATOM 831 N N . PHE A 1 105 ? 0.842 -7.448 2.011 1.00 76.62 105 PHE A N 1
ATOM 832 C CA . PHE A 1 105 ? -0.351 -6.629 1.860 1.00 76.62 105 PHE A CA 1
ATOM 833 C C . PHE A 1 105 ? -1.632 -7.397 2.219 1.00 76.62 105 PHE A C 1
ATOM 835 O O . PHE A 1 105 ? -2.424 -6.924 3.029 1.00 76.62 105 PHE A O 1
ATOM 842 N N . LEU A 1 106 ? -1.834 -8.579 1.627 1.00 79.31 106 LEU A N 1
ATOM 843 C CA . LEU A 1 106 ? -3.024 -9.403 1.854 1.00 79.31 106 LEU A CA 1
ATOM 844 C C . LEU A 1 106 ? -3.067 -9.945 3.292 1.00 79.31 106 LEU A C 1
ATOM 846 O O . LEU A 1 106 ? -4.132 -9.957 3.899 1.00 79.31 106 LEU A O 1
ATOM 850 N N . GLU A 1 107 ? -1.922 -10.342 3.851 1.00 74.56 107 GLU A N 1
ATOM 851 C CA . GLU A 1 107 ? -1.777 -10.780 5.245 1.00 74.56 107 GLU A CA 1
ATOM 852 C C . GLU A 1 107 ? -2.089 -9.636 6.222 1.00 74.56 107 GLU A C 1
ATOM 854 O O . GLU A 1 107 ? -2.869 -9.828 7.156 1.00 74.56 107 GLU A O 1
ATOM 859 N N . SER A 1 108 ? -1.544 -8.434 5.990 1.00 76.56 108 SER A N 1
ATOM 860 C CA . SER A 1 108 ? -1.869 -7.243 6.783 1.00 76.56 108 SER A CA 1
ATOM 861 C C . SER A 1 108 ? -3.354 -6.920 6.673 1.00 76.56 108 SER A C 1
ATOM 863 O O . SER A 1 108 ? -4.023 -6.813 7.689 1.00 76.56 108 SER A O 1
ATOM 865 N N . LEU A 1 109 ? -3.914 -6.858 5.462 1.00 78.62 109 LEU A N 1
ATOM 866 C CA . LEU A 1 109 ? -5.339 -6.592 5.271 1.00 78.62 109 LEU A CA 1
ATOM 867 C C . LEU A 1 109 ? -6.219 -7.600 6.022 1.00 78.62 109 LEU A C 1
ATOM 869 O O . LEU A 1 109 ? -7.164 -7.195 6.691 1.00 78.62 109 LEU A O 1
ATOM 873 N N . ALA A 1 110 ? -5.916 -8.895 5.919 1.00 81.56 110 ALA A N 1
ATOM 874 C CA . ALA A 1 110 ? -6.675 -9.944 6.591 1.00 81.56 110 ALA A CA 1
ATOM 875 C C . ALA A 1 110 ? -6.623 -9.813 8.115 1.00 81.56 110 ALA A C 1
ATOM 877 O O . ALA A 1 110 ? -7.651 -9.913 8.787 1.00 81.56 110 ALA A O 1
ATOM 878 N N . THR A 1 111 ? -5.429 -9.541 8.639 1.00 73.12 111 THR A N 1
ATOM 879 C CA . THR A 1 111 ? -5.194 -9.367 10.073 1.00 73.12 111 THR A CA 1
ATOM 880 C C . THR A 1 111 ? -5.921 -8.129 10.595 1.00 73.12 111 THR A C 1
ATOM 882 O O . THR A 1 111 ? -6.694 -8.234 11.548 1.00 73.12 111 THR A O 1
ATOM 885 N N . GLU A 1 112 ? -5.756 -6.983 9.929 1.00 74.62 112 GLU A N 1
ATOM 886 C CA . GLU A 1 112 ? -6.283 -5.709 10.427 1.00 74.62 112 GLU A CA 1
ATOM 887 C C . GLU A 1 112 ? -7.793 -5.578 10.243 1.00 74.62 112 GLU A C 1
ATOM 889 O O . GLU A 1 112 ? -8.492 -5.104 11.137 1.00 74.62 112 GLU A O 1
ATOM 894 N N . ALA A 1 113 ? -8.332 -6.056 9.121 1.00 72.12 113 ALA A N 1
ATOM 895 C CA . ALA A 1 113 ? -9.772 -6.044 8.883 1.00 72.12 113 ALA A CA 1
ATOM 896 C C . ALA A 1 113 ? -10.503 -7.221 9.557 1.00 72.12 113 ALA A C 1
ATOM 898 O O . ALA A 1 113 ? -11.704 -7.389 9.351 1.00 72.12 113 ALA A O 1
ATOM 899 N N . ARG A 1 114 ? -9.793 -8.042 10.353 1.00 78.75 114 ARG A N 1
ATOM 900 C CA . ARG A 1 114 ? -10.321 -9.239 11.033 1.00 78.75 114 ARG A CA 1
ATOM 901 C C . ARG A 1 114 ? -11.123 -10.152 10.103 1.00 78.75 114 ARG A C 1
ATOM 903 O O . ARG A 1 114 ? -12.177 -10.673 10.473 1.00 78.75 114 ARG A O 1
ATOM 910 N N . LEU A 1 115 ? -10.621 -10.349 8.891 1.00 79.75 115 LEU A N 1
ATOM 911 C CA . LEU A 1 115 ? -11.279 -11.157 7.875 1.00 79.75 115 LEU A CA 1
ATOM 912 C C . LEU A 1 115 ? -10.463 -12.410 7.564 1.00 79.75 115 LEU A C 1
ATOM 914 O O . LEU A 1 115 ? -9.234 -12.402 7.536 1.00 79.75 115 LEU A O 1
ATOM 918 N N . ASN A 1 116 ? -11.164 -13.511 7.308 1.00 83.44 116 ASN A N 1
ATOM 919 C CA . ASN A 1 116 ? -10.535 -14.716 6.786 1.00 83.44 116 ASN A CA 1
ATOM 920 C C . ASN A 1 116 ? -10.343 -14.540 5.277 1.00 83.44 116 ASN A C 1
ATOM 922 O O . ASN A 1 116 ? -11.288 -14.688 4.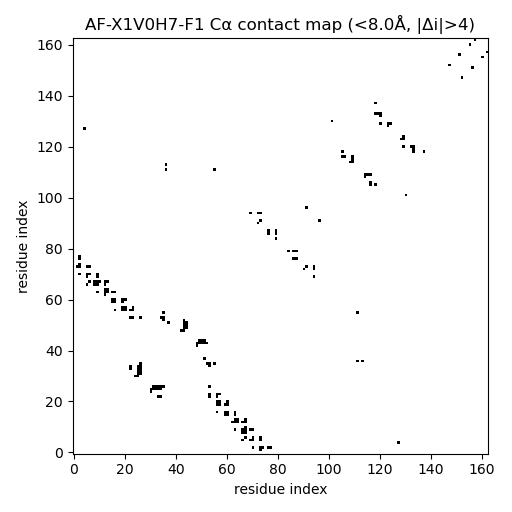503 1.00 83.44 116 ASN A O 1
ATOM 926 N N . LEU A 1 117 ? -9.122 -14.202 4.860 1.00 81.56 117 LEU A N 1
ATOM 927 C CA . LEU A 1 117 ? -8.784 -14.016 3.452 1.00 81.56 117 LEU A CA 1
ATOM 928 C C . LEU A 1 117 ? -8.153 -15.278 2.870 1.00 81.56 117 LEU A C 1
ATOM 930 O O . LEU A 1 117 ? -7.040 -15.651 3.231 1.00 81.56 117 LEU A O 1
ATOM 934 N N . HIS A 1 118 ? -8.830 -15.896 1.907 1.00 86.06 118 HIS A N 1
ATOM 935 C CA . HIS A 1 118 ? -8.237 -16.937 1.074 1.00 86.06 118 HIS A CA 1
ATOM 936 C C . HIS A 1 118 ? -8.007 -16.391 -0.334 1.00 86.06 118 HIS A C 1
ATOM 938 O O . HIS A 1 118 ? -8.945 -16.240 -1.116 1.00 86.06 118 HIS A O 1
ATOM 944 N N . ALA A 1 119 ? -6.753 -16.095 -0.661 1.00 82.12 119 ALA A N 1
ATOM 945 C CA . ALA A 1 119 ? -6.380 -15.501 -1.936 1.00 82.12 119 ALA A CA 1
ATOM 946 C C . ALA A 1 119 ? -5.494 -16.476 -2.725 1.00 82.12 119 ALA A C 1
ATOM 948 O O . ALA A 1 119 ? -4.370 -16.775 -2.325 1.00 82.12 119 ALA A O 1
ATOM 949 N N . ARG A 1 120 ? -6.009 -17.001 -3.845 1.00 84.94 120 ARG A N 1
ATOM 950 C CA . ARG A 1 120 ? -5.305 -17.986 -4.680 1.00 84.94 120 ARG A CA 1
ATOM 951 C C . ARG A 1 120 ? -5.463 -17.665 -6.160 1.00 84.94 120 ARG A C 1
ATOM 953 O O . ARG A 1 120 ? -6.582 -17.553 -6.652 1.00 84.94 120 ARG A O 1
ATOM 960 N N . VAL A 1 121 ? -4.346 -17.609 -6.883 1.00 82.88 121 VAL A N 1
ATOM 961 C CA . VAL A 1 121 ? -4.349 -17.596 -8.352 1.00 82.88 121 VAL A CA 1
ATOM 962 C C . VAL A 1 121 ? -4.230 -19.029 -8.848 1.00 82.88 121 VAL A C 1
ATOM 964 O O . VAL A 1 121 ? -3.243 -19.698 -8.559 1.00 82.88 121 VAL A O 1
ATOM 967 N N . VAL A 1 122 ? -5.248 -19.515 -9.560 1.00 85.25 122 VAL A N 1
ATOM 968 C CA . VAL A 1 122 ? -5.330 -20.922 -9.994 1.00 85.25 122 VAL A CA 1
ATOM 969 C C . VAL A 1 122 ? -4.323 -21.234 -11.106 1.00 85.25 122 VAL A C 1
ATOM 971 O O . VAL A 1 122 ? -3.733 -22.309 -11.115 1.00 85.25 122 VAL A O 1
ATOM 974 N N . TYR A 1 123 ? -4.104 -20.295 -12.030 1.00 82.88 123 TYR A N 1
ATOM 975 C CA . TYR A 1 123 ? -3.140 -20.419 -13.122 1.00 82.88 123 TYR A CA 1
ATOM 976 C C . TYR A 1 123 ? -2.651 -19.041 -13.580 1.00 82.88 123 TYR A C 1
ATOM 978 O O . TYR A 1 123 ? -3.328 -18.029 -13.411 1.00 82.88 123 TYR A O 1
ATOM 986 N N . GLY A 1 124 ? -1.467 -19.003 -14.184 1.00 72.25 124 GLY A N 1
ATOM 987 C CA . GLY A 1 124 ? -0.874 -17.793 -14.744 1.00 72.25 124 GLY A CA 1
ATOM 988 C C . GLY A 1 124 ? 0.638 -17.937 -14.840 1.00 72.25 124 GLY A C 1
ATOM 989 O O . GLY A 1 124 ? 1.255 -18.578 -13.995 1.00 72.25 124 GLY A O 1
ATOM 990 N N . VAL A 1 125 ? 1.246 -17.345 -15.864 1.00 70.62 125 VAL A N 1
ATOM 991 C CA . VAL A 1 125 ? 2.711 -17.366 -16.036 1.00 70.62 125 VAL A CA 1
ATOM 992 C C . VAL A 1 125 ? 3.323 -16.041 -15.588 1.00 70.62 125 VAL A C 1
ATOM 994 O O . VAL A 1 125 ? 4.341 -16.027 -14.912 1.00 70.62 125 VAL A O 1
ATOM 997 N N . ASN A 1 126 ? 2.658 -14.928 -15.899 1.00 73.50 126 ASN A N 1
ATOM 998 C CA . ASN A 1 126 ? 3.140 -13.581 -15.626 1.00 73.50 126 ASN A CA 1
ATOM 999 C C . ASN A 1 126 ? 2.711 -13.097 -14.226 1.00 73.50 126 ASN A C 1
ATOM 1001 O O . ASN A 1 126 ? 1.514 -12.981 -13.959 1.00 73.50 126 ASN A O 1
ATOM 1005 N N . ASP A 1 127 ? 3.677 -12.790 -13.356 1.00 63.38 127 ASP A N 1
ATOM 1006 C CA . ASP A 1 127 ? 3.418 -12.406 -11.960 1.00 63.38 127 ASP A CA 1
ATOM 1007 C C . ASP A 1 127 ? 2.659 -11.080 -11.816 1.00 63.38 127 ASP A C 1
ATOM 1009 O O . ASP A 1 127 ? 1.821 -10.955 -10.924 1.00 63.38 127 ASP A O 1
ATOM 1013 N N . HIS A 1 128 ? 2.834 -10.143 -12.752 1.00 57.31 128 HIS A N 1
ATOM 1014 C CA . HIS A 1 128 ? 2.050 -8.909 -12.808 1.00 57.31 128 HIS A CA 1
ATOM 1015 C C . HIS A 1 128 ? 0.555 -9.195 -13.039 1.00 57.31 128 HIS A C 1
ATOM 1017 O O . HIS A 1 128 ? -0.291 -8.681 -12.309 1.00 57.31 128 HIS A O 1
ATOM 1023 N N . HIS A 1 129 ? 0.211 -10.082 -13.979 1.00 66.50 129 HIS A N 1
ATOM 1024 C CA . HIS A 1 129 ? -1.190 -10.463 -14.202 1.00 66.50 129 HIS A CA 1
ATOM 1025 C C . HIS A 1 129 ? -1.767 -11.295 -13.048 1.00 66.50 129 HIS A C 1
ATOM 1027 O O . HIS A 1 129 ? -2.956 -11.184 -12.751 1.00 66.50 129 HIS A O 1
ATOM 1033 N N . LYS A 1 130 ? -0.948 -12.116 -12.372 1.00 75.38 130 LYS A N 1
ATOM 1034 C CA . LYS A 1 130 ? -1.373 -12.842 -11.161 1.00 75.38 130 LYS A CA 1
ATOM 1035 C C . LYS A 1 130 ? -1.721 -11.869 -10.033 1.00 75.38 130 LYS A C 1
ATOM 1037 O O . LYS A 1 130 ? -2.765 -12.015 -9.404 1.00 75.38 130 LYS A O 1
ATOM 1042 N N . ALA A 1 131 ? -0.868 -10.871 -9.806 1.00 71.81 131 ALA A N 1
ATOM 1043 C CA . ALA A 1 131 ? -1.096 -9.809 -8.834 1.00 71.81 131 ALA A CA 1
ATOM 1044 C C . ALA A 1 131 ? -2.381 -9.036 -9.149 1.00 71.81 131 ALA A C 1
ATOM 1046 O O . ALA A 1 131 ? -3.267 -8.914 -8.306 1.00 71.81 131 ALA A O 1
ATOM 1047 N N . GLU A 1 132 ? -2.518 -8.574 -10.391 1.00 68.50 132 GLU A N 1
ATOM 1048 C CA . GLU A 1 132 ? -3.702 -7.856 -10.857 1.00 68.50 132 GLU A CA 1
ATOM 1049 C C . GLU A 1 132 ? -4.983 -8.688 -10.678 1.00 68.50 132 GLU A C 1
ATOM 1051 O O . GLU A 1 132 ? -5.999 -8.168 -10.212 1.00 68.50 132 GLU A O 1
ATOM 1056 N N . ALA A 1 133 ? -4.937 -9.989 -10.986 1.00 80.12 133 ALA A N 1
ATOM 1057 C CA . ALA A 1 133 ? -6.056 -10.901 -10.773 1.00 80.12 133 ALA A CA 1
ATOM 1058 C C . ALA A 1 133 ? -6.435 -11.023 -9.286 1.00 80.12 133 ALA A C 1
ATOM 1060 O O . ALA A 1 133 ? -7.624 -10.971 -8.970 1.00 80.12 133 ALA A O 1
ATOM 1061 N N . LEU A 1 134 ? -5.455 -11.126 -8.377 1.00 83.62 134 LEU A N 1
ATOM 1062 C CA . LEU A 1 134 ? -5.697 -11.160 -6.927 1.00 83.62 134 LEU A CA 1
ATOM 1063 C C . LEU A 1 134 ? -6.388 -9.888 -6.440 1.00 83.62 134 LEU A C 1
ATOM 1065 O O . LEU A 1 134 ? -7.419 -9.973 -5.777 1.00 83.62 134 LEU A O 1
ATOM 1069 N N . PHE A 1 135 ? -5.861 -8.714 -6.796 1.00 79.50 135 PHE A N 1
ATOM 1070 C CA . PHE A 1 135 ? -6.438 -7.439 -6.366 1.00 79.50 135 PHE A CA 1
ATOM 1071 C C . PHE A 1 135 ? -7.837 -7.208 -6.944 1.00 79.50 135 PHE A C 1
ATOM 1073 O O . PHE A 1 135 ? -8.726 -6.758 -6.222 1.00 79.50 135 PHE A O 1
ATOM 1080 N N . LYS A 1 136 ? -8.078 -7.561 -8.214 1.00 80.12 136 LYS A N 1
ATOM 1081 C CA . LYS A 1 136 ? -9.418 -7.467 -8.821 1.00 80.12 136 LYS A CA 1
ATOM 1082 C C . LYS A 1 136 ? -10.418 -8.413 -8.159 1.00 80.12 136 LYS A C 1
ATOM 1084 O O . LYS A 1 136 ? -11.558 -8.015 -7.921 1.00 80.12 136 LYS A O 1
ATOM 1089 N N . ALA A 1 137 ? -10.008 -9.649 -7.870 1.00 85.94 137 ALA A N 1
ATOM 1090 C CA . ALA A 1 137 ? -10.855 -10.622 -7.186 1.00 85.94 137 ALA A CA 1
ATOM 1091 C C . ALA A 1 137 ? -11.191 -10.161 -5.761 1.00 85.94 137 ALA A C 1
ATOM 1093 O O . ALA A 1 137 ? -12.361 -10.163 -5.384 1.00 85.94 137 ALA A O 1
ATOM 1094 N N . LEU A 1 138 ? -10.189 -9.689 -5.013 1.00 85.69 138 LEU A N 1
ATOM 1095 C CA . LEU A 1 138 ? -10.369 -9.116 -3.681 1.00 85.69 138 LEU A CA 1
ATOM 1096 C C . LEU A 1 138 ? -11.314 -7.908 -3.708 1.00 85.69 138 LEU A C 1
ATOM 1098 O O . LEU A 1 138 ? -12.251 -7.857 -2.920 1.00 85.69 138 LEU A O 1
ATOM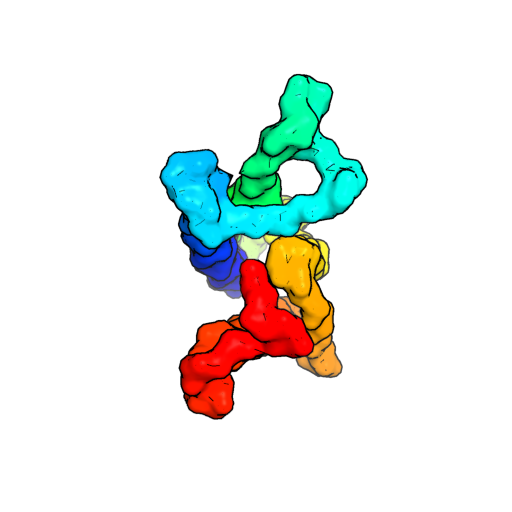 1102 N N . GLY A 1 139 ? -11.114 -6.967 -4.635 1.00 79.44 139 GLY A N 1
ATOM 1103 C CA . GLY A 1 139 ? -11.973 -5.789 -4.767 1.00 79.44 139 GLY A CA 1
ATOM 1104 C C . GLY A 1 139 ? -13.436 -6.150 -5.032 1.00 79.44 139 GLY A C 1
ATOM 1105 O O . GLY A 1 139 ? -14.326 -5.593 -4.398 1.00 79.44 139 GLY A O 1
ATOM 1106 N N . ARG A 1 140 ? -13.699 -7.134 -5.904 1.00 83.56 140 ARG A N 1
ATOM 1107 C CA . ARG A 1 140 ? -15.063 -7.640 -6.151 1.00 83.56 140 ARG A CA 1
ATOM 1108 C C . ARG A 1 140 ? -15.667 -8.332 -4.931 1.00 83.56 140 ARG A C 1
ATOM 1110 O O . ARG A 1 140 ? -16.854 -8.159 -4.667 1.00 83.56 140 ARG A O 1
ATOM 1117 N N . ALA A 1 141 ? -14.871 -9.120 -4.211 1.00 85.62 141 ALA A N 1
ATOM 1118 C CA . ALA A 1 141 ? -15.322 -9.793 -2.999 1.00 85.62 141 ALA A CA 1
ATOM 1119 C C . ALA A 1 141 ? -15.696 -8.780 -1.908 1.00 85.62 141 ALA A C 1
ATOM 1121 O O . ALA A 1 141 ? -16.761 -8.904 -1.312 1.00 85.62 141 ALA A O 1
ATOM 1122 N N . LEU A 1 142 ? -14.868 -7.749 -1.705 1.00 82.94 142 LEU A N 1
ATOM 1123 C CA . LEU A 1 142 ? -15.149 -6.673 -0.757 1.00 82.94 142 LEU A CA 1
ATOM 1124 C C . LEU A 1 142 ? -16.372 -5.849 -1.173 1.00 82.94 142 LEU A C 1
ATOM 1126 O O . LEU A 1 142 ? -17.234 -5.652 -0.332 1.00 82.94 142 LEU A O 1
ATOM 1130 N N . ASP A 1 143 ? -16.505 -5.453 -2.447 1.00 82.50 143 ASP A N 1
ATOM 1131 C CA . ASP A 1 143 ? -17.710 -4.749 -2.939 1.00 82.50 143 ASP A CA 1
ATOM 1132 C C . ASP A 1 143 ? -18.983 -5.560 -2.683 1.00 82.50 143 ASP A C 1
ATOM 1134 O O . ASP A 1 143 ? -20.006 -5.025 -2.272 1.00 82.50 143 ASP A O 1
ATOM 1138 N N . THR A 1 144 ? -18.919 -6.875 -2.893 1.00 81.94 144 THR A N 1
ATOM 1139 C CA . THR A 1 144 ? -20.057 -7.758 -2.618 1.00 81.94 144 THR A CA 1
ATOM 1140 C C . THR A 1 144 ? -20.351 -7.827 -1.119 1.00 81.94 144 THR A C 1
ATOM 1142 O O . THR A 1 144 ? -21.511 -7.786 -0.728 1.00 81.94 144 THR A O 1
ATOM 1145 N N . ALA A 1 145 ? -19.314 -7.910 -0.282 1.00 79.81 145 ALA A N 1
ATOM 1146 C CA . ALA A 1 145 ? -19.445 -8.026 1.168 1.00 79.81 145 ALA A CA 1
ATOM 1147 C C . ALA A 1 145 ? -19.888 -6.725 1.860 1.00 79.81 145 ALA A C 1
ATOM 1149 O O . ALA A 1 145 ? -20.467 -6.789 2.939 1.00 79.81 145 ALA A O 1
ATOM 1150 N N . THR A 1 146 ? -19.616 -5.555 1.273 1.00 80.31 146 THR A N 1
ATOM 1151 C CA . THR A 1 146 ? -19.985 -4.246 1.840 1.00 80.31 146 THR A CA 1
ATOM 1152 C C . THR A 1 146 ? -21.309 -3.698 1.311 1.00 80.31 146 THR A C 1
ATOM 1154 O O . THR A 1 146 ? -21.756 -2.644 1.768 1.00 80.31 146 THR A O 1
ATOM 1157 N N . ARG A 1 147 ? -21.956 -4.376 0.356 1.00 81.12 147 ARG A N 1
ATOM 1158 C CA . ARG A 1 147 ? -23.305 -4.012 -0.090 1.00 81.12 147 ARG A CA 1
ATOM 1159 C C . ARG A 1 147 ? -24.316 -4.243 1.026 1.00 81.12 147 ARG A C 1
ATOM 1161 O O . ARG A 1 147 ? -24.261 -5.243 1.734 1.00 81.12 147 ARG A O 1
ATOM 1168 N N . ILE A 1 148 ? -25.268 -3.319 1.136 1.00 74.38 148 ILE A N 1
ATOM 1169 C CA . ILE A 1 148 ? -26.425 -3.477 2.015 1.00 74.38 148 ILE A CA 1
ATOM 1170 C C . ILE A 1 148 ? -27.238 -4.659 1.487 1.00 74.38 148 ILE A C 1
ATOM 1172 O O . ILE A 1 148 ? -27.723 -4.625 0.355 1.00 74.38 148 ILE A O 1
ATOM 1176 N N . ASP A 1 149 ? -27.357 -5.708 2.295 1.00 73.56 149 ASP A N 1
ATOM 1177 C CA . ASP A 1 149 ? -28.220 -6.835 1.973 1.00 73.56 149 ASP A CA 1
ATOM 1178 C C . ASP A 1 149 ? -29.674 -6.438 2.250 1.00 73.56 149 ASP A C 1
ATOM 1180 O O . ASP A 1 149 ? -30.093 -6.297 3.401 1.00 73.56 149 ASP A O 1
ATOM 1184 N N . GLU A 1 150 ? -30.451 -6.253 1.182 1.00 75.31 150 GLU A N 1
ATOM 1185 C CA . GLU A 1 150 ? -31.873 -5.906 1.264 1.00 75.31 150 GLU A CA 1
ATOM 1186 C C . GLU A 1 150 ? -32.686 -6.943 2.054 1.00 75.31 150 GLU A C 1
ATOM 1188 O O . GLU A 1 150 ? -33.721 -6.599 2.620 1.00 75.31 150 GLU A O 1
ATOM 1193 N N . ARG A 1 151 ? -32.211 -8.193 2.155 1.00 68.25 151 ARG A N 1
ATOM 1194 C CA . ARG A 1 151 ? -32.874 -9.264 2.919 1.00 68.25 151 ARG A CA 1
ATOM 1195 C C . ARG A 1 151 ? -32.766 -9.085 4.430 1.00 68.25 151 ARG A C 1
ATOM 1197 O O . ARG A 1 151 ? -33.562 -9.668 5.151 1.00 68.25 151 ARG A O 1
ATOM 1204 N N . ILE A 1 152 ? -31.782 -8.315 4.888 1.00 66.62 152 ILE A N 1
ATOM 1205 C CA . ILE A 1 152 ? -31.476 -8.070 6.307 1.00 66.62 152 ILE A CA 1
ATOM 1206 C C . ILE A 1 152 ? -31.762 -6.594 6.656 1.00 66.62 152 ILE A C 1
ATOM 1208 O O . ILE A 1 152 ? -31.457 -6.107 7.743 1.00 66.62 152 ILE A O 1
ATOM 1212 N N . SER A 1 153 ? -32.357 -5.853 5.716 1.00 59.69 153 SER A N 1
ATOM 1213 C CA . SER A 1 153 ? -32.714 -4.447 5.866 1.00 59.69 153 SER A CA 1
ATOM 1214 C C . SER A 1 153 ? -33.710 -4.267 7.015 1.00 59.69 153 SER A C 1
ATOM 1216 O O . SER A 1 153 ? -34.855 -4.707 6.932 1.00 59.69 153 SER A O 1
ATOM 1218 N N . GLY A 1 154 ? -33.267 -3.619 8.095 1.00 64.56 154 GLY A N 1
ATOM 1219 C CA . GLY A 1 154 ? -34.080 -3.371 9.290 1.00 64.56 154 GLY A CA 1
ATOM 1220 C C . GLY A 1 154 ? -33.970 -4.435 10.388 1.00 64.56 154 GLY A C 1
ATOM 1221 O O . GLY A 1 154 ? -34.479 -4.204 11.483 1.00 64.56 154 GLY A O 1
ATOM 1222 N N . GLU A 1 155 ? -33.271 -5.547 10.151 1.00 63.06 155 GLU A N 1
ATOM 1223 C CA . GLU A 1 155 ? -32.972 -6.543 11.182 1.00 63.06 155 GLU A CA 1
ATOM 1224 C C . GLU A 1 155 ? -31.536 -6.359 11.684 1.00 63.06 155 GLU A C 1
ATOM 1226 O O . GLU A 1 155 ? -30.581 -6.366 10.911 1.00 63.06 155 GLU A O 1
ATOM 1231 N N . LEU A 1 156 ? -31.362 -6.182 12.998 1.00 58.41 156 LEU A N 1
ATOM 1232 C CA . LEU A 1 156 ? -30.039 -6.210 13.622 1.00 58.41 156 LEU A CA 1
ATOM 1233 C C . LEU A 1 156 ? -29.452 -7.617 13.422 1.00 58.41 156 LEU A C 1
ATOM 1235 O O . LEU A 1 156 ? -30.022 -8.570 13.960 1.00 58.41 156 LEU A O 1
ATOM 1239 N N . PRO A 1 157 ? -28.317 -7.781 12.712 1.00 60.03 157 PRO A N 1
ATOM 1240 C CA . PRO A 1 157 ? -27.685 -9.079 12.518 1.00 60.03 157 PRO A CA 1
ATOM 1241 C C . PRO A 1 157 ? -26.962 -9.476 13.811 1.00 60.03 157 PRO A C 1
ATOM 1243 O O . PRO A 1 157 ? -25.740 -9.448 13.921 1.00 60.03 157 PRO A O 1
ATOM 1246 N N . SER A 1 158 ? -27.743 -9.799 14.837 1.00 60.22 158 SER A N 1
ATOM 1247 C CA . SER A 1 158 ? -27.279 -10.248 16.139 1.00 60.22 158 SER A CA 1
ATOM 1248 C C . SER A 1 158 ? -28.064 -11.487 16.524 1.00 60.22 158 SER A C 1
ATOM 1250 O O . SER A 1 158 ? -29.279 -11.448 16.689 1.00 60.22 158 SER A O 1
ATOM 1252 N N . THR A 1 159 ? -27.361 -12.591 16.763 1.00 55.28 159 THR A N 1
ATOM 1253 C CA . THR A 1 159 ? -27.956 -13.796 17.360 1.00 55.28 159 THR A CA 1
ATOM 1254 C C . THR A 1 159 ? -28.396 -13.579 18.813 1.00 55.28 159 THR A C 1
ATOM 1256 O O . THR A 1 159 ? -28.999 -14.471 19.404 1.00 55.28 159 THR A O 1
ATOM 1259 N N . LYS A 1 160 ? -28.104 -12.407 19.402 1.00 52.25 160 LYS A N 1
ATOM 1260 C CA . LYS A 1 160 ? -28.422 -12.047 20.792 1.00 52.25 160 LYS A CA 1
ATOM 1261 C C . LYS A 1 160 ? -29.200 -10.732 20.946 1.00 52.25 160 LYS A C 1
ATOM 1263 O O . LYS A 1 160 ? -29.441 -10.316 22.073 1.00 52.25 160 LYS A O 1
ATOM 1268 N N . GLY A 1 161 ? -29.606 -10.090 19.849 1.00 49.19 161 GLY A N 1
ATOM 1269 C CA . GLY A 1 161 ? -30.528 -8.947 19.854 1.00 49.19 161 GLY A CA 1
ATOM 1270 C C . GLY A 1 161 ? -30.021 -7.622 20.443 1.00 49.19 161 GLY A C 1
ATOM 1271 O O . GLY A 1 161 ? -30.800 -6.678 20.496 1.00 49.19 161 GLY A O 1
ATOM 1272 N N . LEU A 1 162 ? -28.759 -7.508 20.869 1.00 50.25 162 LEU A N 1
ATOM 1273 C CA . LEU A 1 162 ? -28.188 -6.270 21.422 1.00 50.25 162 LEU A CA 1
ATOM 1274 C C . LEU A 1 162 ? -26.748 -6.067 20.919 1.00 50.25 162 LEU A C 1
ATOM 1276 O O . LEU A 1 162 ? -26.014 -7.052 20.776 1.00 50.25 162 LEU A O 1
ATOM 1280 N N . LEU A 1 163 ? -26.396 -4.808 20.621 1.00 51.06 163 LEU A N 1
ATOM 1281 C CA . LEU A 1 163 ? -25.027 -4.318 20.401 1.00 51.06 163 LEU A CA 1
ATOM 1282 C C . LEU A 1 163 ? -24.402 -3.920 21.742 1.00 51.06 163 LEU A C 1
ATOM 1284 O O . LEU A 1 163 ? -25.126 -3.291 22.547 1.00 51.06 163 LEU A O 1
#

Nearest PDB structures (foldseek):
  2x75-assembly1_A  TM=8.954E-01  e=3.893E-08  Staphylococcus aureus
  2pfm-assembly1_A  TM=6.883E-01  e=2.047E-09  Bacillus anthracis
  5hw2-assembly1_C  TM=6.275E-01  e=1.698E-07  Francisella tularensis subsp. tularensis SCHU S4
  1re5-assembly1_D  TM=5.425E-01  e=1.838E-03  Pseudomonas putida KT2440
  6u4o-assembly2_A  TM=6.896E-01  e=3.304E-02  Schistosoma mansoni

Organism: NCBI:txid412755

Sequence (163 aa):
RHAQFITTLAIISSSLEKFATEIRGLQKTETREVEEPFGASQTGSSAMPHKRNPELCERICGLARLVRSYALTSMENIALWHERDISHSSTERIILPDSYLIRHFLESLATEARLNLHARVVYGVNDHHKAEALFKALGRALDTATRIDERISGELPSTKGLL

Foldseek 3Di:
DQLVLLVVVLVVLVVLLVVLVVLQVCCPPVRNPHAWDDDPPDQQDPVDRPHGHSVLSVVSNVVSVVSNVLSVLSVVLPPADDPGDCPNVVSCVVSVPVVCVLVVVQVSCCVRVVHDDDFDDPDDDDVSVSSVVRVVVVVVVVVVVPDDDPVCVPPDPDPVRDD

pLDDT: mean 80.35, std 10.61, range [48.94, 95.81]

Mean predicted aligned error: 12.23 Å

InterPro domains:
  IPR000807 Imidazoleglycerol-phosphate dehydratase [PF00475] (94-142)
  IPR008948 L-Aspartase-like [SSF48557] (2-117)
  IPR020557 Fumarate lyase, conserved site [PS00163] (44-53)
  IPR020565 Imidazoleglycerol-phosphate dehydratase, conserved site [PS00955] (124-136)
  IPR022761 Fumarate lyase, N-terminal [PF00206] (2-67)

Secondary structure (DSSP, 8-state):
-HHHHHHHHHHHHHHHHHHHHHHHHHTSTTT-S------TT--S-SS-TT----HHHHHHHHHHHHHHHHHHHHHHTT---TT--SHHHHHHHHH--HHHHHHHHHHHHHHHTT--------S-S-HHHHHHHHHHHHHHHHHHHHS--GGGTTS---TTS--

Solvent-accessible surface area (backbone atoms only — not comparable to full-atom values): 9808 Å² total; per-residue (Å²): 110,67,28,63,53,38,40,50,50,19,53,54,29,49,56,49,26,51,53,26,52,49,51,49,54,32,38,32,87,92,65,55,79,42,76,69,93,78,56,96,87,60,75,47,38,98,90,39,73,84,43,78,69,54,60,64,35,52,48,46,40,54,52,21,54,53,44,40,52,41,20,53,58,35,51,62,51,66,80,57,57,87,98,64,63,68,75,45,58,67,55,41,68,70,68,55,63,49,76,57,51,56,48,50,49,52,52,48,49,22,61,70,69,73,43,93,74,86,85,82,77,91,76,78,87,53,66,70,60,43,50,52,50,51,54,53,52,50,52,53,52,48,58,62,71,70,49,84,56,76,91,50,66,94,53,77,99,44,102,76,80,69,135